Protein AF-A0AAW9X8W3-F1 (afdb_monomer)

Sequence (161 aa):
FMGLNSWTELPNIKDLYAIFEGPAYTKWRALRDSEDSRYLGLTAPRFLLRQPYSPTDNPVKNFNYYEDVSQNHEDYLWGNTAWMLACNIADSFAKYRWCPNIIGPQSGGAVKDLPVHLFETMGQIQAKIPTEVLVTDRREFELAEEGFITLTMRKDSDNAD

pLDDT: mean 90.66, std 4.6, range [74.0, 97.12]

Solvent-accessible surface area (backbone atoms only — not comparable to full-atom values): 9648 Å² total; per-residue (Å²): 127,92,82,59,97,47,67,68,54,58,82,74,56,88,59,70,65,67,60,60,70,34,80,91,30,53,67,56,53,56,44,65,74,35,85,71,36,83,79,62,82,49,63,33,62,44,31,43,69,55,62,67,40,23,71,83,87,38,60,61,86,99,50,87,50,72,56,86,53,85,89,42,81,80,70,48,52,69,35,69,38,60,57,57,56,50,48,24,38,51,51,19,30,72,76,68,75,43,61,82,34,45,55,49,71,88,48,40,24,45,46,67,83,44,44,70,42,76,45,78,54,99,92,39,83,42,70,49,68,38,36,64,44,82,58,47,74,69,55,45,51,58,37,42,79,72,61,39,48,61,61,30,53,45,82,100,62,49,38,30,54

Secondary structure (DSSP, 8-state):
--S-SSGGGGGG-S-HHHHHHSGGGHHHHHHHTSGGGGG--EEES-EE--PPPBTTTB--SSS------SS-GGGS-EEPTHHHHHHHHHHHHHHHSS----SSTTTT--B-----EEEEETTEEEEEPSBSS---HHHHHHHHHTTEEE--B-TTSS-B-

InterPro domains:
  IPR010269 Type VI secretion system TssC-like [PTHR35565] (1-160)
  IPR044031 TssC1, N-terminal [PF05943] (1-160)

Radius of gyration: 18.1 Å; Cα contacts (8 Å, |Δi|>4): 222; chains: 1; bounding box: 44×34×47 Å

Structure (mmCIF, N/CA/C/O backbone):
data_AF-A0AAW9X8W3-F1
#
_entry.id   AF-A0AAW9X8W3-F1
#
loop_
_atom_site.group_PDB
_atom_site.id
_atom_site.type_symbol
_atom_site.label_atom_id
_atom_site.label_alt_id
_atom_site.label_comp_id
_atom_site.label_asym_id
_atom_site.label_entity_id
_atom_site.label_seq_id
_atom_site.pdbx_PDB_ins_code
_atom_site.Cartn_x
_atom_site.Cartn_y
_atom_site.Cartn_z
_atom_site.occupancy
_atom_site.B_iso_or_equiv
_atom_site.auth_seq_id
_atom_site.auth_comp_id
_atom_site.auth_asym_id
_atom_site.auth_atom_id
_atom_site.pdbx_PDB_model_num
ATOM 1 N N . PHE A 1 1 ? -12.356 3.371 -4.587 1.00 85.88 1 PHE A N 1
ATOM 2 C CA . PHE A 1 1 ? -12.952 3.489 -3.239 1.00 85.88 1 PHE A CA 1
ATOM 3 C C . PHE A 1 1 ? -13.254 4.947 -2.938 1.00 85.88 1 PHE A C 1
ATOM 5 O O . PHE A 1 1 ? -14.419 5.280 -2.990 1.00 85.88 1 PHE A O 1
ATOM 12 N N . MET A 1 2 ? -12.242 5.814 -2.795 1.00 83.88 2 MET A N 1
ATOM 13 C CA . MET A 1 2 ? -12.340 7.241 -2.411 1.00 83.88 2 MET A CA 1
ATOM 14 C C . MET A 1 2 ? -12.977 8.199 -3.448 1.00 83.88 2 MET A C 1
ATOM 16 O O . MET A 1 2 ? -12.794 9.406 -3.363 1.00 83.88 2 MET A O 1
ATOM 20 N N . GLY A 1 3 ? -13.692 7.688 -4.455 1.00 82.88 3 GLY A N 1
ATOM 21 C CA . GLY A 1 3 ? -14.223 8.509 -5.558 1.00 82.88 3 GLY A CA 1
ATOM 22 C C . GLY A 1 3 ? -13.170 9.045 -6.542 1.00 82.88 3 GLY A C 1
ATOM 23 O O . GLY A 1 3 ? -13.492 9.906 -7.351 1.00 82.88 3 GLY A O 1
ATOM 24 N N . LEU A 1 4 ? -11.936 8.535 -6.473 1.00 86.94 4 LEU A N 1
ATOM 25 C CA . LEU A 1 4 ? -10.836 8.853 -7.386 1.00 86.94 4 LEU A CA 1
ATOM 26 C C . LEU A 1 4 ? -10.771 7.856 -8.547 1.00 86.94 4 LEU A C 1
ATOM 28 O O . LEU A 1 4 ? -11.072 6.672 -8.352 1.00 86.94 4 LEU A O 1
ATOM 32 N N . ASN A 1 5 ? -10.310 8.318 -9.712 1.00 85.94 5 ASN A N 1
ATOM 33 C CA . ASN A 1 5 ? -10.013 7.435 -10.846 1.00 85.94 5 ASN A CA 1
ATOM 34 C C . ASN A 1 5 ? -8.636 6.774 -10.707 1.00 85.94 5 ASN A C 1
ATOM 36 O O . ASN A 1 5 ? -8.450 5.643 -11.148 1.00 85.94 5 ASN A O 1
ATOM 40 N N . SER A 1 6 ? -7.686 7.464 -10.069 1.00 87.12 6 SER A N 1
ATOM 41 C CA . SER A 1 6 ? -6.330 6.977 -9.810 1.00 87.12 6 SER A CA 1
ATOM 42 C C . SER A 1 6 ? -5.828 7.454 -8.446 1.00 87.12 6 SER A C 1
ATOM 44 O O . SER A 1 6 ? -6.208 8.524 -7.969 1.00 87.12 6 SER A O 1
ATOM 46 N N . TRP A 1 7 ? -4.936 6.685 -7.819 1.00 87.62 7 TRP A N 1
ATOM 47 C CA . TRP A 1 7 ? -4.294 7.075 -6.559 1.00 87.62 7 TRP A CA 1
ATOM 48 C C . TRP A 1 7 ? -3.372 8.287 -6.700 1.00 87.62 7 TRP A C 1
ATOM 50 O O . TRP A 1 7 ? -3.109 8.968 -5.710 1.00 87.62 7 TRP A O 1
ATOM 60 N N . THR A 1 8 ? -2.940 8.619 -7.918 1.00 88.31 8 THR A N 1
ATOM 61 C CA . THR A 1 8 ? -2.165 9.838 -8.195 1.00 88.31 8 THR A CA 1
ATOM 62 C C . THR A 1 8 ? -2.945 11.119 -7.879 1.00 88.31 8 THR A C 1
ATOM 64 O O . THR A 1 8 ? -2.343 12.163 -7.639 1.00 88.31 8 THR A O 1
ATOM 67 N N . GLU A 1 9 ? -4.280 11.045 -7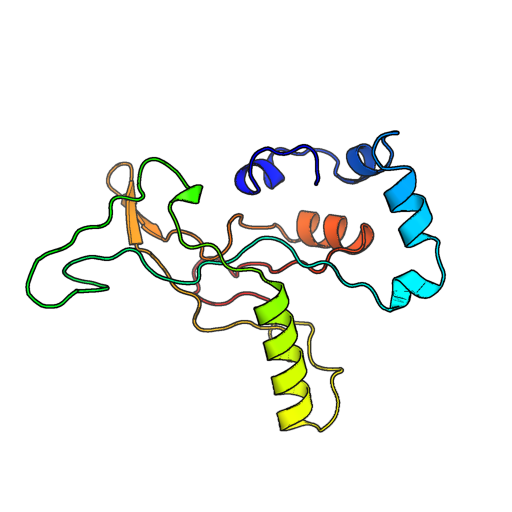.826 1.00 90.19 9 GLU A N 1
ATOM 68 C CA . GLU A 1 9 ? -5.173 12.158 -7.494 1.00 90.19 9 GLU A CA 1
ATOM 69 C C . GLU A 1 9 ? -5.367 12.342 -5.979 1.00 90.19 9 GLU A C 1
ATOM 71 O O . GLU A 1 9 ? -5.954 13.338 -5.556 1.00 90.19 9 GLU A O 1
ATOM 76 N N . LEU A 1 10 ? -4.853 11.428 -5.145 1.00 89.81 10 LEU A N 1
ATOM 77 C CA . LEU A 1 10 ? -4.966 11.494 -3.683 1.00 89.81 10 LEU A CA 1
ATOM 78 C C . LEU A 1 10 ? -4.519 12.848 -3.091 1.00 89.81 10 LEU A C 1
ATOM 80 O O . LEU A 1 10 ? -5.231 13.369 -2.230 1.00 89.81 10 LEU A O 1
ATOM 84 N N . PRO A 1 11 ? -3.418 13.486 -3.545 1.00 88.56 11 PRO A N 1
ATOM 85 C CA . PRO A 1 11 ? -2.999 14.782 -3.011 1.00 88.56 11 PRO A CA 1
ATOM 86 C C . PRO A 1 11 ? -3.978 15.923 -3.330 1.00 88.56 11 PRO A C 1
ATOM 88 O O . PRO A 1 11 ? -3.956 16.944 -2.645 1.00 88.56 11 PRO A O 1
ATOM 91 N N . ASN A 1 12 ? -4.833 15.762 -4.349 1.00 89.38 12 ASN A N 1
ATOM 92 C CA . ASN A 1 12 ? -5.794 16.782 -4.780 1.00 89.38 12 ASN A CA 1
ATOM 93 C C . ASN A 1 12 ? -7.059 16.810 -3.917 1.00 89.38 12 ASN A C 1
ATOM 95 O O . ASN A 1 12 ? -7.783 17.812 -3.919 1.00 89.38 12 ASN A O 1
ATOM 99 N N . ILE A 1 13 ? -7.338 15.736 -3.171 1.00 88.31 13 ILE A N 1
ATOM 100 C CA . ILE A 1 13 ? -8.378 15.758 -2.143 1.00 88.31 13 ILE A CA 1
ATOM 101 C C . ILE A 1 13 ? -7.998 16.849 -1.148 1.00 88.31 13 ILE A C 1
ATOM 103 O O . ILE A 1 13 ? -6.834 16.969 -0.791 1.00 88.31 13 ILE A O 1
ATOM 107 N N . LYS A 1 14 ? -8.952 17.675 -0.714 1.00 86.44 14 LYS A N 1
ATOM 108 C CA . LYS A 1 14 ? -8.713 18.671 0.344 1.00 86.44 14 LYS A CA 1
ATOM 109 C C . LYS A 1 14 ? -8.981 18.071 1.713 1.00 86.44 14 LYS A C 1
ATOM 111 O O . LYS A 1 14 ? -8.097 18.100 2.565 1.00 86.44 14 LYS A O 1
ATOM 116 N N . ASP A 1 15 ? -10.154 17.473 1.867 1.00 87.81 15 ASP A N 1
ATOM 117 C CA . ASP A 1 15 ? -10.642 16.890 3.109 1.00 87.81 15 ASP A CA 1
ATOM 118 C C . ASP A 1 15 ? -11.074 15.441 2.861 1.00 87.81 15 ASP A C 1
ATOM 120 O O . ASP A 1 15 ? -11.986 15.185 2.073 1.00 87.81 15 ASP A O 1
ATOM 124 N N . LEU A 1 16 ? -10.360 14.505 3.487 1.00 88.75 16 LEU A N 1
ATOM 125 C CA . LEU A 1 16 ? -10.613 13.076 3.355 1.00 88.75 16 LEU A CA 1
ATOM 126 C C . LEU A 1 16 ? -11.826 12.645 4.200 1.00 88.75 16 LEU A C 1
ATOM 128 O O . LEU A 1 16 ? -12.628 11.834 3.740 1.00 88.75 16 LEU A O 1
ATOM 132 N N . TYR A 1 17 ? -12.007 13.242 5.381 1.00 89.25 17 TYR A N 1
ATOM 133 C CA . TYR A 1 17 ? -13.104 12.928 6.301 1.00 89.25 17 TYR A CA 1
ATOM 134 C C . TYR A 1 17 ? -14.459 13.224 5.658 1.00 89.25 17 TYR A C 1
ATOM 136 O O . TYR A 1 17 ? -15.355 12.379 5.639 1.00 89.25 17 TYR A O 1
ATOM 144 N N . ALA A 1 18 ? -14.580 14.389 5.013 1.00 90.38 18 ALA A N 1
ATOM 145 C CA . ALA A 1 18 ? -15.806 14.795 4.326 1.00 90.38 18 ALA A CA 1
ATOM 146 C C . ALA A 1 18 ? -16.241 13.803 3.226 1.00 90.38 18 ALA A C 1
ATOM 148 O O . ALA A 1 18 ? -17.437 13.631 2.975 1.00 90.38 18 ALA A O 1
ATOM 149 N N . ILE A 1 19 ? -15.290 13.119 2.575 1.00 90.69 19 ILE A N 1
ATOM 150 C CA . ILE A 1 19 ? -15.601 12.078 1.584 1.00 90.69 19 ILE A CA 1
ATOM 151 C C . ILE A 1 19 ? -16.277 10.894 2.278 1.00 90.69 19 ILE A C 1
ATOM 153 O O . ILE A 1 19 ? -17.315 10.421 1.808 1.00 90.69 19 ILE A O 1
ATOM 157 N N . PHE A 1 20 ? -15.720 10.442 3.403 1.00 90.69 20 PHE A N 1
ATOM 158 C CA . PHE A 1 20 ? -16.215 9.282 4.140 1.00 90.69 20 PHE A CA 1
ATOM 159 C C . PHE A 1 20 ? -17.466 9.545 4.969 1.00 90.69 20 PHE A C 1
ATOM 161 O O . PHE A 1 20 ? -18.142 8.579 5.316 1.00 90.69 20 PHE A O 1
ATOM 168 N N . GLU A 1 21 ? -17.843 10.801 5.216 1.00 90.62 21 GLU A N 1
ATOM 169 C CA . GLU A 1 21 ? -19.144 11.185 5.787 1.00 90.62 21 GLU A CA 1
ATOM 170 C C . GLU A 1 21 ? -20.300 11.100 4.774 1.00 90.62 21 GLU A C 1
ATOM 172 O O . GLU A 1 21 ? -21.469 10.934 5.152 1.00 90.62 21 GLU A O 1
ATOM 177 N N . GLY A 1 22 ? -19.990 11.106 3.475 1.00 90.44 22 GLY A N 1
ATOM 178 C CA . GLY A 1 22 ? -20.982 11.037 2.407 1.00 90.44 22 GLY A CA 1
ATOM 179 C C . GLY A 1 22 ? -21.913 9.812 2.498 1.00 90.44 22 GLY A C 1
ATOM 180 O O . GLY A 1 22 ? -21.543 8.769 3.054 1.00 90.44 22 GLY A O 1
ATOM 181 N N . PRO A 1 23 ? -23.131 9.884 1.925 1.00 92.25 23 PRO A N 1
ATOM 182 C CA . PRO A 1 23 ? -24.121 8.802 1.997 1.00 92.25 23 PRO A CA 1
ATOM 183 C C . PRO A 1 23 ? -23.671 7.518 1.281 1.00 92.25 23 PRO A C 1
ATOM 185 O O . PRO A 1 23 ? -24.118 6.425 1.621 1.00 92.25 23 PRO A O 1
ATOM 188 N N . ALA A 1 24 ? -22.743 7.616 0.323 1.00 91.75 24 ALA A N 1
ATOM 189 C CA . ALA A 1 24 ? -22.165 6.451 -0.349 1.00 91.75 24 ALA A CA 1
ATOM 190 C C . ALA A 1 24 ? -21.419 5.507 0.619 1.00 91.75 24 ALA A C 1
ATOM 192 O O . ALA A 1 24 ? -21.332 4.307 0.361 1.00 91.75 24 ALA A O 1
ATOM 193 N N . TYR A 1 25 ? -20.936 6.026 1.753 1.00 94.56 25 TYR A N 1
ATOM 194 C CA . TYR A 1 25 ? -20.138 5.285 2.732 1.00 94.56 25 TYR A CA 1
ATOM 195 C C . TYR A 1 25 ? -20.924 4.860 3.975 1.00 94.56 25 TYR A C 1
ATOM 197 O O . TYR A 1 25 ? -20.328 4.385 4.937 1.00 94.56 25 TYR A O 1
ATOM 205 N N . THR A 1 26 ? -22.259 4.942 3.974 1.00 94.19 26 THR A N 1
ATOM 206 C CA . THR A 1 26 ? -23.072 4.497 5.122 1.00 94.19 26 THR A CA 1
ATOM 207 C C . THR A 1 26 ? -22.768 3.051 5.531 1.00 94.19 26 THR A C 1
ATOM 209 O O . THR A 1 26 ? -22.636 2.764 6.717 1.00 94.19 26 THR A O 1
ATOM 212 N N . LYS A 1 27 ? -22.586 2.140 4.563 1.00 94.44 27 LYS A N 1
ATOM 213 C CA . LYS A 1 27 ? -22.206 0.744 4.849 1.00 94.44 27 LYS A CA 1
ATOM 214 C C . LYS A 1 27 ? -20.771 0.600 5.357 1.00 94.44 27 LYS A C 1
ATOM 216 O O . LYS A 1 27 ? -20.510 -0.290 6.153 1.00 94.44 27 LYS A O 1
ATOM 221 N N . TRP A 1 28 ? -19.859 1.455 4.896 1.00 93.31 28 TRP A N 1
ATOM 222 C CA . TRP A 1 28 ? -18.473 1.471 5.364 1.00 93.31 28 TRP A CA 1
ATOM 223 C C . TRP A 1 28 ? -18.395 1.902 6.829 1.00 93.31 28 TRP A C 1
ATOM 225 O O . TRP A 1 28 ? -17.780 1.208 7.629 1.00 93.31 28 TRP A O 1
ATOM 235 N N . ARG A 1 29 ? -19.105 2.973 7.208 1.00 93.50 29 ARG A N 1
ATOM 236 C CA . ARG A 1 29 ? -19.195 3.409 8.610 1.00 93.50 29 ARG A CA 1
ATOM 237 C C . ARG A 1 29 ? -19.808 2.325 9.501 1.00 93.50 29 ARG A C 1
ATOM 239 O O . ARG A 1 29 ? -19.209 1.954 10.498 1.00 93.50 29 ARG A O 1
ATOM 246 N N . ALA A 1 30 ? -20.913 1.714 9.063 1.00 94.94 30 ALA A N 1
ATOM 247 C CA . ALA A 1 30 ? -21.521 0.594 9.785 1.00 94.94 30 ALA A CA 1
ATOM 248 C C . ALA A 1 30 ? -20.585 -0.626 9.922 1.00 94.94 30 ALA A C 1
ATOM 250 O O . ALA A 1 30 ? -20.638 -1.329 10.927 1.00 94.94 30 ALA A O 1
ATOM 251 N N . LEU A 1 31 ? -19.729 -0.887 8.924 1.00 95.19 31 LEU A N 1
ATOM 252 C CA . LEU A 1 31 ? -18.707 -1.929 9.012 1.00 95.19 31 LEU A CA 1
ATOM 253 C C . LEU A 1 31 ? -17.642 -1.574 10.055 1.00 95.19 31 LEU A C 1
ATOM 255 O O . LEU A 1 31 ? -17.276 -2.447 10.831 1.00 95.19 31 LEU A O 1
ATOM 259 N N . ARG A 1 32 ? -17.172 -0.321 10.101 1.00 94.38 32 ARG A N 1
ATOM 260 C CA . ARG A 1 32 ? -16.190 0.146 11.098 1.00 94.38 32 ARG A CA 1
ATOM 261 C C . ARG A 1 32 ? -16.734 0.093 12.530 1.00 94.38 32 ARG A C 1
ATOM 263 O O . ARG A 1 32 ? -15.987 -0.253 13.436 1.00 94.38 32 ARG A O 1
ATOM 270 N N . ASP A 1 33 ? -18.024 0.362 12.719 1.00 94.75 33 ASP A N 1
ATOM 271 C CA . ASP A 1 33 ? -18.686 0.279 14.030 1.00 94.75 33 ASP A CA 1
ATOM 272 C C . ASP A 1 33 ? -18.904 -1.170 14.509 1.00 94.75 33 ASP A C 1
ATOM 274 O O . ASP A 1 33 ? -19.196 -1.409 15.682 1.00 94.75 33 ASP A O 1
ATOM 278 N N . SER A 1 34 ? -18.785 -2.155 13.613 1.00 96.81 34 SER A N 1
ATOM 279 C CA . SER A 1 34 ? -18.934 -3.567 13.960 1.00 96.81 34 SER A CA 1
ATOM 280 C C . SER A 1 34 ? -17.773 -4.056 14.822 1.00 96.81 34 SER A C 1
ATOM 282 O O . SER A 1 34 ? -16.611 -3.741 14.572 1.00 96.81 34 SER A O 1
ATOM 284 N N . GLU A 1 35 ? -18.078 -4.912 15.794 1.00 95.38 35 GLU A N 1
ATOM 285 C CA . GLU A 1 35 ? -17.084 -5.546 16.656 1.00 95.38 35 GLU A CA 1
ATOM 286 C C . GLU A 1 35 ? -16.088 -6.434 15.875 1.00 95.38 35 GLU A C 1
ATOM 288 O O . GLU A 1 35 ? -14.904 -6.518 16.221 1.00 95.38 35 GLU A O 1
ATOM 293 N N . ASP A 1 36 ? -16.549 -7.041 14.780 1.00 95.75 36 ASP A N 1
ATOM 294 C CA . ASP A 1 36 ? -15.748 -7.929 13.933 1.00 95.75 36 ASP A CA 1
ATOM 295 C C . ASP A 1 36 ? -14.732 -7.166 13.068 1.00 95.75 36 ASP A C 1
ATOM 297 O O . ASP A 1 36 ? -13.788 -7.758 12.538 1.00 95.75 36 ASP A O 1
ATOM 301 N N . SER A 1 37 ? -14.869 -5.838 12.959 1.00 95.50 37 SER A N 1
ATOM 302 C CA . SER A 1 37 ? -13.969 -4.988 12.170 1.00 95.50 37 SER A CA 1
ATOM 303 C C . SER A 1 37 ? -12.523 -5.012 12.667 1.00 95.50 37 SER A C 1
ATOM 305 O O . SER A 1 37 ? -11.603 -4.765 11.894 1.00 95.50 37 SER A O 1
ATOM 307 N N . ARG A 1 38 ? -12.302 -5.411 13.927 1.00 94.94 38 ARG A N 1
ATOM 308 C CA . ARG A 1 38 ? -10.973 -5.557 14.546 1.00 94.94 38 ARG A CA 1
ATOM 309 C C . ARG A 1 38 ? -10.074 -6.580 13.845 1.00 94.94 38 ARG A C 1
ATOM 311 O O . ARG A 1 38 ? -8.864 -6.557 14.049 1.00 94.94 38 ARG A O 1
ATOM 318 N N . TYR A 1 39 ? -10.651 -7.470 13.037 1.00 96.06 39 TYR A N 1
ATOM 319 C CA . TYR A 1 39 ? -9.922 -8.464 12.241 1.00 96.06 39 TYR A CA 1
ATOM 320 C C . TYR A 1 39 ? -9.757 -8.062 10.770 1.00 96.06 39 TYR A C 1
ATOM 322 O O . TYR A 1 39 ? -9.245 -8.847 9.971 1.00 96.06 39 TYR A O 1
ATOM 330 N N . LEU A 1 40 ? -10.199 -6.859 10.396 1.00 96.06 40 LEU A N 1
ATOM 331 C CA . LEU A 1 40 ? -10.092 -6.335 9.042 1.00 96.06 40 LEU A CA 1
ATOM 332 C C . LEU A 1 40 ? -8.996 -5.271 8.984 1.00 96.06 40 LEU A C 1
ATOM 334 O O . LEU A 1 40 ? -8.997 -4.313 9.749 1.00 96.06 40 LEU A O 1
ATOM 338 N N . GLY A 1 41 ? -8.078 -5.430 8.034 1.00 95.12 41 GLY A N 1
ATOM 339 C CA . GLY A 1 41 ? -7.076 -4.426 7.688 1.00 95.12 41 GLY A CA 1
ATOM 340 C C . GLY A 1 41 ? -7.078 -4.207 6.182 1.00 95.12 41 GLY A C 1
ATOM 341 O O . GLY A 1 41 ? -7.028 -5.172 5.417 1.00 95.12 41 GLY A O 1
ATOM 342 N N . LEU A 1 42 ? -7.157 -2.949 5.751 1.00 95.88 42 LEU A N 1
ATOM 343 C CA . LEU A 1 42 ? -7.100 -2.567 4.341 1.00 95.88 42 LEU A CA 1
ATOM 344 C C . LEU A 1 42 ? -5.835 -1.752 4.087 1.00 95.88 42 LEU A C 1
ATOM 346 O O . LEU A 1 42 ? -5.589 -0.770 4.782 1.00 95.88 42 LEU A O 1
ATOM 350 N N . THR A 1 43 ? -5.049 -2.149 3.086 1.00 95.31 43 THR A N 1
ATOM 351 C CA . THR A 1 43 ? -3.786 -1.487 2.739 1.00 95.31 43 THR A CA 1
ATOM 352 C C . THR A 1 43 ? -3.935 -0.555 1.537 1.00 95.31 43 THR A C 1
ATOM 354 O O . THR A 1 43 ? -4.710 -0.832 0.618 1.00 95.31 43 THR A O 1
ATOM 357 N N . ALA A 1 44 ? -3.170 0.535 1.515 1.00 92.88 44 ALA A N 1
ATOM 358 C CA . ALA A 1 44 ? -3.083 1.480 0.397 1.00 92.88 44 ALA A CA 1
ATOM 359 C C . ALA A 1 44 ? -1.733 2.224 0.414 1.00 92.88 44 ALA A C 1
ATOM 361 O O . ALA A 1 44 ? -1.102 2.257 1.461 1.00 92.88 44 ALA A O 1
ATOM 362 N N . PRO A 1 45 ? -1.271 2.862 -0.679 1.00 94.25 45 PRO A N 1
ATOM 363 C CA . PRO A 1 45 ? -1.648 2.650 -2.084 1.00 94.25 45 PRO A CA 1
ATOM 364 C C . PRO A 1 45 ? -1.053 1.329 -2.626 1.00 94.25 45 PRO A C 1
ATOM 366 O O . PRO A 1 45 ? -0.640 0.485 -1.835 1.00 94.25 45 PRO A O 1
ATOM 369 N N . ARG A 1 46 ? -1.036 1.097 -3.948 1.00 94.56 46 ARG A N 1
ATOM 370 C CA . ARG A 1 46 ? -0.284 -0.000 -4.598 1.00 94.56 46 ARG A CA 1
ATOM 371 C C . ARG A 1 46 ? 1.215 0.334 -4.667 1.00 94.56 46 ARG A C 1
ATOM 373 O O . ARG A 1 46 ? 1.625 1.480 -4.469 1.00 94.56 46 ARG A O 1
ATOM 380 N N . PHE A 1 47 ? 2.033 -0.671 -4.980 1.00 94.12 47 PHE A N 1
ATOM 381 C CA . PHE A 1 47 ? 3.486 -0.530 -5.142 1.00 94.12 47 PHE A CA 1
ATOM 382 C C . PHE A 1 47 ? 3.980 -1.213 -6.424 1.00 94.12 47 PHE A C 1
ATOM 384 O O . PHE A 1 47 ? 3.281 -2.055 -6.983 1.00 94.12 47 PHE A O 1
ATOM 391 N N . LEU A 1 48 ? 5.165 -0.864 -6.912 1.00 93.56 48 LEU A N 1
ATOM 392 C CA . LEU A 1 48 ? 5.711 -1.395 -8.155 1.00 93.56 48 LEU A CA 1
ATOM 393 C C . LEU A 1 48 ? 6.306 -2.796 -7.946 1.00 93.56 48 LEU A C 1
ATOM 395 O O . LEU A 1 48 ? 7.149 -2.988 -7.077 1.00 93.56 48 LEU A O 1
ATOM 399 N N . LEU A 1 49 ? 5.901 -3.774 -8.762 1.00 93.06 49 LEU A N 1
ATOM 400 C CA . LEU A 1 49 ? 6.447 -5.140 -8.702 1.00 93.06 49 LEU A CA 1
ATOM 401 C C . LEU A 1 49 ? 7.648 -5.354 -9.619 1.00 93.06 49 LEU A C 1
ATOM 403 O O . LEU A 1 49 ? 8.472 -6.230 -9.370 1.00 93.06 49 LEU A O 1
ATOM 407 N N . ARG A 1 50 ? 7.710 -4.614 -10.728 1.00 92.19 50 ARG A N 1
ATOM 408 C CA . ARG A 1 50 ? 8.673 -4.861 -11.799 1.00 92.19 50 ARG A CA 1
ATOM 409 C C . ARG A 1 50 ? 9.051 -3.558 -12.486 1.00 92.19 50 ARG A C 1
ATOM 411 O O . ARG A 1 50 ? 8.180 -2.763 -12.829 1.00 92.19 50 ARG A O 1
ATOM 418 N N . GLN A 1 51 ? 10.341 -3.386 -12.750 1.00 90.94 51 GLN A N 1
ATOM 419 C CA . GLN A 1 51 ? 10.825 -2.336 -13.642 1.00 90.94 51 GLN A CA 1
ATOM 420 C C . GLN A 1 51 ? 10.449 -2.645 -15.101 1.00 90.94 51 GLN A C 1
ATOM 422 O O . GLN A 1 51 ? 10.553 -3.806 -15.525 1.00 90.94 51 GLN A O 1
ATOM 427 N N . PRO A 1 52 ? 10.054 -1.633 -15.889 1.00 92.81 52 PRO A N 1
ATOM 428 C CA . PRO A 1 52 ? 9.842 -1.794 -17.321 1.00 92.81 52 PRO A CA 1
ATOM 429 C C . PRO A 1 52 ? 11.049 -2.441 -18.007 1.00 92.81 52 PRO A C 1
ATOM 431 O O . PRO A 1 52 ? 12.193 -2.245 -17.594 1.00 92.81 52 PRO A O 1
ATOM 434 N N . TYR A 1 53 ? 10.800 -3.249 -19.033 1.00 93.00 53 TYR A N 1
ATOM 435 C CA . TYR A 1 53 ? 11.880 -3.864 -19.794 1.00 93.00 53 TYR A CA 1
ATOM 436 C C . TYR A 1 53 ? 12.650 -2.807 -20.583 1.00 93.00 53 TYR A C 1
ATOM 438 O O . TYR A 1 53 ? 12.076 -2.005 -21.319 1.00 93.00 53 TYR A O 1
ATOM 446 N N . SER A 1 54 ? 13.970 -2.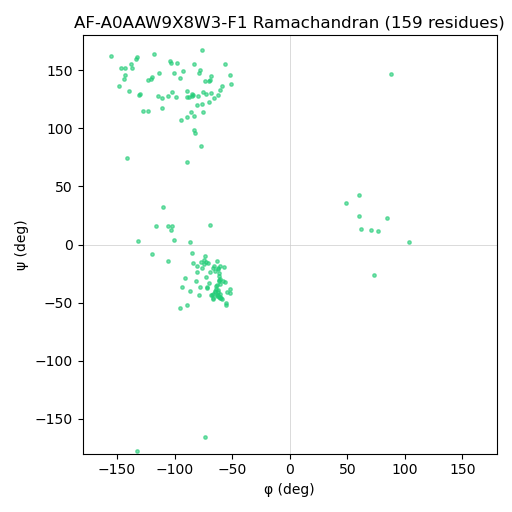852 -20.450 1.00 91.00 54 SER A N 1
ATOM 447 C CA . SER A 1 54 ? 14.899 -1.976 -21.151 1.00 91.00 54 SER A CA 1
ATOM 448 C C . SER A 1 54 ? 16.154 -2.773 -21.495 1.00 91.00 54 SER A C 1
ATOM 450 O O . SER A 1 54 ? 16.599 -3.569 -20.665 1.00 91.00 54 SER A O 1
ATOM 452 N N . PRO A 1 55 ? 16.786 -2.560 -22.663 1.00 90.25 55 PRO A N 1
ATOM 453 C CA . PRO A 1 55 ? 18.035 -3.235 -23.010 1.00 90.25 55 PRO A CA 1
ATOM 454 C C . PRO A 1 55 ? 19.183 -3.011 -22.007 1.00 90.25 55 PRO A C 1
ATOM 456 O O . PRO A 1 55 ? 20.136 -3.787 -22.010 1.00 90.25 55 PRO A O 1
ATOM 459 N N . THR A 1 56 ? 19.112 -1.965 -21.175 1.00 87.19 56 THR A N 1
ATOM 460 C CA . THR A 1 56 ? 20.123 -1.626 -20.160 1.00 87.19 56 THR A CA 1
ATOM 461 C C . THR A 1 56 ? 19.782 -2.170 -18.777 1.00 87.19 56 THR A C 1
ATOM 463 O O . THR A 1 56 ? 20.598 -2.872 -18.185 1.00 87.19 56 THR A O 1
ATOM 466 N N . ASP A 1 57 ? 18.590 -1.857 -18.269 1.00 86.81 57 ASP A N 1
ATOM 467 C CA . ASP A 1 57 ? 18.246 -2.061 -16.854 1.00 86.81 57 ASP A CA 1
ATOM 468 C C . ASP A 1 57 ? 17.559 -3.408 -16.600 1.00 86.81 57 ASP A C 1
ATOM 470 O O . ASP A 1 57 ? 17.812 -4.064 -15.592 1.00 86.81 57 ASP A O 1
ATOM 474 N N . ASN A 1 58 ? 16.720 -3.857 -17.537 1.00 90.31 58 ASN A N 1
ATOM 475 C CA . ASN A 1 58 ? 15.985 -5.119 -17.445 1.00 90.31 58 ASN A CA 1
ATOM 476 C C . ASN A 1 58 ? 15.927 -5.796 -18.829 1.00 90.31 58 ASN A C 1
ATOM 478 O O . ASN A 1 58 ? 14.895 -5.731 -19.508 1.00 90.31 58 ASN A O 1
ATOM 482 N N . PRO A 1 59 ? 17.047 -6.383 -19.297 1.00 92.81 59 PRO A N 1
ATOM 483 C CA . PRO A 1 59 ? 17.155 -6.911 -20.650 1.00 92.81 59 PRO A CA 1
ATOM 484 C C . PRO A 1 59 ? 16.481 -8.278 -20.801 1.00 92.81 59 PRO A C 1
ATOM 486 O O . PRO A 1 59 ? 16.526 -9.133 -19.915 1.00 92.81 59 PRO A O 1
ATOM 489 N N . VAL A 1 60 ? 15.932 -8.529 -21.990 1.00 95.00 60 VAL A N 1
ATOM 490 C CA . VAL A 1 60 ? 15.415 -9.846 -22.388 1.00 95.00 60 VAL A CA 1
ATOM 491 C C . VAL A 1 60 ? 16.375 -10.545 -23.350 1.00 95.00 60 VAL A C 1
ATOM 493 O O . VAL A 1 60 ? 17.214 -9.925 -24.001 1.00 95.00 60 VAL A O 1
ATOM 496 N N . LYS A 1 61 ? 16.277 -11.875 -23.437 1.00 92.75 61 LYS A N 1
ATOM 497 C CA . LYS A 1 61 ? 17.113 -12.671 -24.347 1.00 92.75 61 LYS A CA 1
ATOM 498 C C . LYS A 1 61 ? 16.591 -12.580 -25.786 1.00 92.75 61 LYS A C 1
ATOM 500 O O . LYS A 1 61 ? 15.386 -12.523 -26.010 1.00 92.75 61 LYS A O 1
ATOM 505 N N . ASN A 1 62 ? 17.503 -12.689 -26.753 1.00 91.06 62 ASN A N 1
ATOM 506 C CA . ASN A 1 62 ? 17.272 -12.798 -28.205 1.00 91.06 62 ASN A CA 1
ATOM 507 C C . ASN A 1 62 ? 16.822 -11.532 -28.951 1.00 91.06 62 ASN A C 1
ATOM 509 O O . ASN A 1 62 ? 17.099 -11.437 -30.143 1.00 91.06 62 ASN A O 1
ATOM 513 N N . PHE A 1 63 ? 16.162 -10.571 -28.308 1.00 92.06 63 PHE A N 1
ATOM 514 C CA . PHE A 1 63 ? 15.776 -9.319 -28.962 1.00 92.06 63 PHE A CA 1
ATOM 515 C C . PHE A 1 63 ? 15.808 -8.143 -27.988 1.00 92.06 63 PHE A C 1
ATOM 517 O O . PHE A 1 63 ? 15.612 -8.308 -26.788 1.00 92.06 63 PHE A O 1
ATOM 524 N N . ASN A 1 64 ? 16.046 -6.945 -28.518 1.00 91.88 64 ASN A N 1
ATOM 525 C CA . ASN A 1 64 ? 16.058 -5.722 -27.724 1.00 91.88 64 ASN A CA 1
ATOM 526 C C . ASN A 1 64 ? 14.620 -5.235 -27.545 1.00 91.88 64 ASN A C 1
ATOM 528 O O . ASN A 1 64 ? 14.073 -4.577 -28.428 1.00 91.88 64 ASN A O 1
ATOM 532 N N . TYR A 1 65 ? 14.007 -5.596 -26.419 1.00 92.75 65 TYR A N 1
ATOM 533 C CA . TYR A 1 65 ? 12.687 -5.104 -26.046 1.00 92.75 65 TYR A CA 1
ATOM 534 C C . TYR A 1 65 ? 12.804 -3.812 -25.242 1.00 92.75 65 TYR A C 1
ATOM 536 O O . TYR A 1 65 ? 13.590 -3.735 -24.299 1.00 92.75 65 TYR A O 1
ATOM 544 N N . TYR A 1 66 ? 12.007 -2.824 -25.628 1.00 90.62 66 TYR A N 1
ATOM 545 C CA . TYR A 1 66 ? 11.839 -1.575 -24.905 1.00 90.62 66 TYR A CA 1
ATOM 546 C C . TYR A 1 66 ? 10.354 -1.428 -24.584 1.00 90.62 66 TYR A C 1
ATOM 548 O O . TYR A 1 66 ? 9.527 -1.358 -25.494 1.00 90.62 66 TYR A O 1
ATOM 556 N N . GLU A 1 67 ? 10.021 -1.451 -23.299 1.00 91.12 67 GLU A N 1
ATOM 557 C CA . GLU A 1 67 ? 8.654 -1.308 -22.812 1.00 91.12 67 GLU A CA 1
ATOM 558 C C . GLU A 1 67 ? 8.344 0.176 -22.595 1.00 91.12 67 GLU A C 1
ATOM 560 O O . GLU A 1 67 ? 8.884 0.810 -21.689 1.00 91.12 67 GLU A O 1
ATOM 565 N N . ASP A 1 68 ? 7.479 0.737 -23.440 1.00 86.25 68 ASP A N 1
ATOM 566 C CA . ASP A 1 68 ? 7.032 2.122 -23.302 1.00 86.25 68 ASP A CA 1
ATOM 567 C C . ASP A 1 68 ? 5.877 2.212 -22.294 1.00 86.25 68 ASP A C 1
ATOM 569 O O . ASP A 1 68 ? 4.771 1.747 -22.555 1.00 86.25 68 ASP A O 1
ATOM 573 N N . VAL A 1 69 ? 6.155 2.823 -21.142 1.00 86.69 69 VAL A N 1
ATOM 574 C CA . VAL A 1 69 ? 5.203 3.086 -20.043 1.00 86.69 69 VAL A CA 1
ATOM 575 C C . VAL A 1 69 ? 4.989 4.589 -19.815 1.00 86.69 69 VAL A C 1
ATOM 577 O O . VAL A 1 69 ? 4.542 5.018 -18.749 1.00 86.69 69 VAL A O 1
ATOM 580 N N . SER A 1 70 ? 5.390 5.424 -20.778 1.00 75.06 70 SER A N 1
ATOM 581 C CA . SER A 1 70 ? 5.410 6.884 -20.618 1.00 75.06 70 SER A CA 1
ATOM 582 C C . SER A 1 70 ? 4.015 7.515 -20.618 1.00 75.06 70 SER A C 1
ATOM 584 O O . SER A 1 70 ? 3.815 8.561 -19.998 1.00 75.06 70 SER A O 1
ATOM 586 N N . GLN A 1 71 ? 3.048 6.889 -21.294 1.00 77.56 71 GLN A N 1
ATOM 587 C CA . GLN A 1 71 ? 1.734 7.484 -21.541 1.00 77.56 71 GLN A CA 1
ATOM 588 C C . GLN A 1 71 ? 0.735 7.235 -20.413 1.00 77.56 71 GLN A C 1
ATOM 590 O O . GLN A 1 71 ? -0.029 8.139 -20.072 1.00 77.56 71 GLN A O 1
ATOM 595 N N . ASN A 1 72 ? 0.726 6.033 -19.830 1.00 84.75 72 ASN A N 1
ATOM 596 C CA . ASN A 1 72 ? -0.252 5.660 -18.819 1.00 84.75 72 ASN A CA 1
ATOM 597 C C . ASN A 1 72 ? 0.413 5.037 -17.588 1.00 84.75 72 ASN A C 1
ATOM 599 O O . ASN A 1 72 ? 1.181 4.083 -17.662 1.00 84.75 72 ASN A O 1
ATOM 603 N N . HIS A 1 73 ? 0.069 5.572 -16.418 1.00 85.81 73 HIS A N 1
ATOM 604 C CA . HIS A 1 73 ? 0.543 5.060 -15.138 1.00 85.81 73 HIS A CA 1
ATOM 605 C C . HIS A 1 73 ? 0.106 3.615 -14.886 1.00 85.81 73 HIS A C 1
ATOM 607 O O . HIS A 1 73 ? 0.838 2.879 -14.232 1.00 85.81 73 HIS A O 1
ATOM 613 N N . GLU A 1 74 ? -1.051 3.207 -15.406 1.00 90.38 74 GLU A N 1
ATOM 614 C CA . GLU A 1 74 ? -1.577 1.850 -15.225 1.00 90.38 74 GLU A CA 1
ATOM 615 C C . GLU A 1 74 ? -0.836 0.791 -16.059 1.00 90.38 74 GLU A C 1
ATOM 617 O O . GLU A 1 74 ? -1.025 -0.396 -15.808 1.00 90.38 74 GLU A O 1
ATOM 622 N N . ASP A 1 75 ? 0.035 1.189 -16.995 1.00 91.69 75 ASP A N 1
ATOM 623 C CA . ASP A 1 75 ? 0.854 0.243 -17.770 1.00 91.69 75 ASP A CA 1
ATOM 624 C C . ASP A 1 75 ? 2.009 -0.333 -16.931 1.00 91.69 75 ASP A C 1
ATOM 626 O O . ASP A 1 75 ? 2.585 -1.372 -17.259 1.00 91.69 75 ASP A O 1
ATOM 630 N N . TYR A 1 76 ? 2.335 0.309 -15.804 1.00 92.69 76 TYR A N 1
ATOM 631 C CA . TYR A 1 76 ? 3.241 -0.265 -14.817 1.00 92.69 76 TYR A CA 1
ATOM 632 C C . TYR A 1 76 ? 2.605 -1.476 -14.131 1.00 92.69 76 TYR A C 1
ATOM 634 O O . TYR A 1 76 ? 1.415 -1.502 -13.813 1.00 92.69 76 TYR A O 1
ATOM 642 N N . LEU A 1 77 ? 3.437 -2.467 -13.806 1.00 94.19 77 LEU A N 1
ATOM 643 C CA . LEU A 1 77 ? 2.985 -3.638 -13.066 1.00 94.19 77 LEU A CA 1
ATOM 644 C C . LEU A 1 77 ? 2.826 -3.312 -11.572 1.00 94.19 77 LEU A C 1
ATOM 646 O O . LEU A 1 77 ? 3.731 -3.552 -10.766 1.00 94.19 77 LEU A O 1
ATOM 650 N N . TRP A 1 78 ? 1.664 -2.768 -11.213 1.00 94.25 78 TRP A N 1
ATOM 651 C CA . TRP A 1 78 ? 1.288 -2.483 -9.830 1.00 94.25 78 TRP A CA 1
ATOM 652 C C . TRP A 1 78 ? 0.904 -3.751 -9.065 1.00 94.25 78 TRP A C 1
ATOM 654 O O . TRP A 1 78 ? 0.091 -4.561 -9.510 1.00 94.25 78 TRP A O 1
ATOM 664 N N . GLY A 1 79 ? 1.472 -3.898 -7.874 1.00 94.62 79 GLY A N 1
ATOM 665 C CA . GLY A 1 79 ? 1.204 -4.958 -6.916 1.00 94.62 79 GLY A CA 1
ATOM 666 C C . GLY A 1 79 ? 0.319 -4.517 -5.761 1.00 94.62 79 GLY A C 1
ATOM 667 O O . GLY A 1 79 ? 0.242 -3.345 -5.392 1.00 94.62 79 GLY A O 1
ATOM 668 N N . ASN A 1 80 ? -0.339 -5.500 -5.154 1.00 95.00 80 ASN A N 1
ATOM 669 C CA . ASN A 1 80 ? -1.169 -5.299 -3.974 1.00 95.00 80 ASN A CA 1
ATOM 670 C C . ASN A 1 80 ? -0.304 -5.224 -2.703 1.00 95.00 80 ASN A C 1
ATOM 672 O O . ASN A 1 80 ? 0.369 -6.198 -2.361 1.00 95.00 80 ASN A O 1
ATOM 676 N N . THR A 1 81 ? -0.371 -4.104 -1.978 1.00 95.25 81 THR A N 1
ATOM 677 C CA . THR A 1 81 ? 0.395 -3.852 -0.743 1.00 95.25 81 THR A CA 1
ATOM 678 C C . THR A 1 81 ? 0.080 -4.788 0.418 1.00 95.25 81 THR A C 1
ATOM 680 O O . THR A 1 81 ? 0.901 -4.901 1.326 1.00 95.25 81 THR A O 1
ATOM 683 N N . ALA A 1 82 ? -1.015 -5.550 0.367 1.00 95.62 82 ALA A N 1
ATOM 684 C CA . ALA A 1 82 ? -1.286 -6.601 1.346 1.00 95.62 82 ALA A CA 1
ATOM 685 C C . ALA A 1 82 ? -0.138 -7.626 1.430 1.00 95.62 82 ALA A C 1
ATOM 687 O O . ALA A 1 82 ? 0.160 -8.132 2.511 1.00 95.62 82 ALA A O 1
ATOM 688 N N . TRP A 1 83 ? 0.555 -7.885 0.312 1.00 94.94 83 TRP A N 1
ATOM 689 C CA . TRP A 1 83 ? 1.741 -8.745 0.298 1.00 94.94 83 TRP A CA 1
ATOM 690 C C . TRP A 1 83 ? 2.895 -8.170 1.117 1.00 94.94 83 TRP A C 1
ATOM 692 O O . TRP A 1 83 ? 3.569 -8.919 1.816 1.00 94.94 83 TRP A O 1
ATOM 702 N N . MET A 1 84 ? 3.096 -6.852 1.080 1.00 93.44 84 MET A N 1
ATOM 703 C CA . MET A 1 84 ? 4.160 -6.194 1.840 1.00 93.44 84 MET A CA 1
ATOM 704 C C . MET A 1 84 ? 3.890 -6.249 3.344 1.00 93.44 84 MET A C 1
ATOM 706 O O . MET A 1 84 ? 4.769 -6.629 4.116 1.00 93.44 84 MET A O 1
ATOM 710 N N . LEU A 1 85 ? 2.645 -5.995 3.756 1.00 94.75 85 LEU A N 1
ATOM 711 C CA . LEU A 1 85 ? 2.242 -6.157 5.152 1.00 94.75 85 LEU A CA 1
ATOM 712 C C . LEU A 1 85 ? 2.415 -7.611 5.626 1.00 94.75 85 LEU A C 1
ATOM 714 O O . LEU A 1 85 ? 2.934 -7.853 6.715 1.00 94.75 85 LEU A O 1
ATOM 718 N N . ALA A 1 86 ? 2.028 -8.587 4.800 1.00 95.62 86 ALA A N 1
ATOM 719 C CA . ALA A 1 86 ? 2.207 -10.002 5.113 1.00 95.62 86 ALA A CA 1
ATOM 720 C C . ALA A 1 86 ? 3.690 -10.386 5.263 1.00 95.62 86 ALA A C 1
ATOM 722 O O . ALA A 1 86 ? 4.031 -11.139 6.177 1.00 95.62 86 ALA A O 1
ATOM 723 N N . CYS A 1 87 ? 4.577 -9.843 4.421 1.00 94.56 87 CYS A N 1
ATOM 724 C CA . CYS A 1 87 ? 6.023 -10.020 4.554 1.00 94.56 87 CYS A CA 1
ATOM 725 C C . CYS A 1 87 ? 6.544 -9.475 5.891 1.00 94.56 87 CYS A C 1
ATOM 727 O O . CYS A 1 87 ? 7.281 -10.184 6.574 1.00 94.56 87 CYS A O 1
ATOM 729 N N . ASN A 1 88 ? 6.115 -8.279 6.309 1.00 94.56 88 ASN A N 1
ATOM 730 C CA . ASN A 1 88 ? 6.506 -7.705 7.602 1.00 94.56 88 ASN A CA 1
ATOM 731 C C . ASN A 1 88 ? 6.025 -8.570 8.777 1.00 94.56 88 ASN A C 1
ATOM 733 O O . ASN A 1 88 ? 6.793 -8.855 9.696 1.00 94.56 88 ASN A O 1
ATOM 737 N N . ILE A 1 89 ? 4.780 -9.060 8.730 1.00 96.12 89 ILE A N 1
ATOM 738 C CA . ILE A 1 89 ? 4.236 -9.991 9.733 1.00 96.12 89 ILE A CA 1
ATOM 739 C C . ILE A 1 89 ? 5.082 -11.271 9.799 1.00 96.12 89 ILE A C 1
ATOM 741 O O . ILE A 1 89 ? 5.466 -11.711 10.886 1.00 96.12 89 ILE A O 1
ATOM 745 N N . ALA A 1 90 ? 5.406 -11.857 8.644 1.00 96.62 90 ALA A N 1
ATOM 746 C CA . ALA A 1 90 ? 6.209 -13.071 8.562 1.00 96.62 90 ALA A CA 1
ATOM 747 C C . ALA A 1 90 ? 7.642 -12.863 9.078 1.00 96.62 90 ALA A C 1
ATOM 749 O O . ALA A 1 90 ? 8.155 -13.717 9.800 1.00 96.62 90 ALA A O 1
ATOM 750 N N . ASP A 1 91 ? 8.276 -11.733 8.760 1.00 95.19 91 ASP A N 1
ATOM 751 C CA . ASP A 1 91 ? 9.627 -11.391 9.220 1.00 95.19 91 ASP A CA 1
ATOM 752 C C . ASP A 1 91 ? 9.667 -11.158 10.740 1.00 95.19 91 ASP A C 1
ATOM 754 O O . ASP A 1 91 ? 10.533 -11.687 11.445 1.00 95.19 91 ASP A O 1
ATOM 758 N N . SER A 1 92 ? 8.661 -10.458 11.271 1.00 96.50 92 SER A N 1
ATOM 759 C CA . SER A 1 92 ? 8.442 -10.280 12.710 1.00 96.50 92 SER A CA 1
ATOM 760 C C . SER A 1 92 ? 8.363 -11.634 13.426 1.00 96.50 92 SER A C 1
ATOM 762 O O . SER A 1 92 ? 9.123 -11.910 14.364 1.00 96.50 92 SER A O 1
ATOM 764 N N . PHE A 1 93 ? 7.532 -12.542 12.903 1.00 97.12 93 PHE A N 1
ATOM 765 C CA . PHE A 1 93 ? 7.396 -13.894 13.434 1.00 97.12 93 PHE A CA 1
ATOM 766 C C . PHE A 1 93 ? 8.678 -14.723 13.294 1.00 97.12 93 PHE A C 1
ATOM 768 O O . PHE A 1 93 ? 9.033 -15.475 14.203 1.00 97.12 93 PHE A O 1
ATOM 775 N N . ALA A 1 94 ? 9.395 -14.608 12.177 1.00 96.88 94 ALA A N 1
ATOM 776 C CA . ALA A 1 94 ? 10.634 -15.344 11.951 1.00 96.88 94 ALA A CA 1
ATOM 777 C C . ALA A 1 94 ? 11.714 -14.963 12.976 1.00 96.88 94 ALA A C 1
ATOM 779 O O . ALA A 1 94 ? 12.397 -15.846 13.498 1.00 96.88 94 ALA A O 1
ATOM 780 N N . LYS A 1 95 ? 11.824 -13.669 13.301 1.00 94.56 95 LYS A N 1
ATOM 781 C CA . LYS A 1 95 ? 12.816 -13.128 14.242 1.00 94.56 95 LYS A CA 1
ATOM 782 C C . LYS A 1 95 ? 12.441 -13.344 15.703 1.00 94.56 95 LYS A C 1
ATOM 784 O O . LYS A 1 95 ? 13.299 -13.707 16.504 1.00 94.56 95 LYS A O 1
ATOM 789 N N . TYR A 1 96 ? 11.175 -13.124 16.054 1.00 95.31 96 TYR A N 1
ATOM 790 C CA . TYR A 1 96 ? 10.753 -13.015 17.454 1.00 95.31 96 TYR A CA 1
ATOM 791 C C . TYR A 1 96 ? 9.726 -14.063 17.881 1.00 95.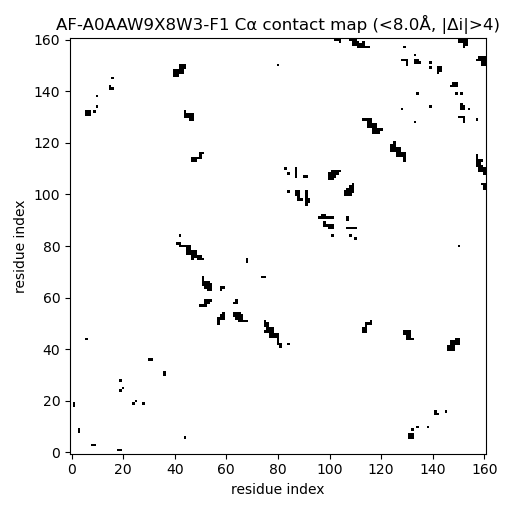31 96 TYR A C 1
ATOM 793 O O . TYR A 1 96 ? 9.429 -14.152 19.066 1.00 95.31 96 TYR A O 1
ATOM 801 N N . ARG A 1 97 ? 9.182 -14.861 16.949 1.00 96.75 97 ARG A N 1
ATOM 802 C CA . ARG A 1 97 ? 8.034 -15.773 17.163 1.00 96.75 97 ARG A CA 1
ATOM 803 C C . ARG A 1 97 ? 6.735 -15.068 17.568 1.00 96.75 97 ARG A C 1
ATOM 805 O O . ARG A 1 97 ? 5.774 -15.724 17.955 1.00 96.75 97 ARG A O 1
ATOM 812 N N . TRP A 1 98 ? 6.700 -13.748 17.412 1.00 95.25 98 TRP A N 1
ATOM 813 C CA . TRP A 1 98 ? 5.563 -12.866 17.654 1.00 95.25 98 TRP A CA 1
ATOM 814 C C . TRP A 1 98 ? 5.489 -11.837 16.526 1.00 95.25 98 TRP A C 1
ATOM 816 O O . TRP A 1 98 ? 6.513 -11.540 15.918 1.00 95.25 98 TRP A O 1
ATOM 826 N N . CYS A 1 99 ? 4.303 -11.277 16.270 1.00 95.69 99 CYS A N 1
ATOM 827 C CA . CYS A 1 99 ? 4.081 -10.324 15.173 1.00 95.69 99 CYS A CA 1
ATOM 828 C C . CYS A 1 99 ? 3.812 -8.851 15.585 1.00 95.69 99 CYS A C 1
ATOM 830 O O . CYS A 1 99 ? 3.030 -8.199 14.897 1.00 95.69 99 CYS A O 1
ATOM 832 N N . PRO A 1 100 ? 4.369 -8.286 16.682 1.00 94.06 100 PRO A N 1
ATOM 833 C CA . PRO A 1 100 ? 4.109 -6.887 17.041 1.00 94.06 100 PRO A CA 1
ATOM 834 C C . PRO A 1 100 ? 4.964 -5.902 16.229 1.00 94.06 100 PRO A C 1
ATOM 836 O O . PRO A 1 100 ? 4.600 -4.741 16.070 1.00 94.06 100 PRO A O 1
ATOM 839 N N . ASN A 1 101 ? 6.108 -6.359 15.714 1.00 93.50 101 ASN A N 1
ATOM 840 C CA . ASN A 1 101 ? 7.111 -5.521 15.060 1.00 93.50 101 ASN A CA 1
ATOM 841 C C . ASN A 1 101 ? 6.799 -5.422 13.565 1.00 93.50 101 ASN A C 1
ATOM 843 O O . ASN A 1 101 ? 7.452 -6.086 12.763 1.00 93.50 101 ASN A O 1
ATOM 847 N N . ILE A 1 102 ? 5.735 -4.692 13.228 1.00 93.31 102 ILE A N 1
ATOM 848 C CA . ILE A 1 102 ? 5.241 -4.499 11.850 1.00 93.31 102 ILE A CA 1
ATOM 849 C C . ILE A 1 102 ? 4.952 -3.030 11.520 1.00 93.31 102 ILE A C 1
ATOM 851 O O . ILE A 1 102 ? 4.475 -2.728 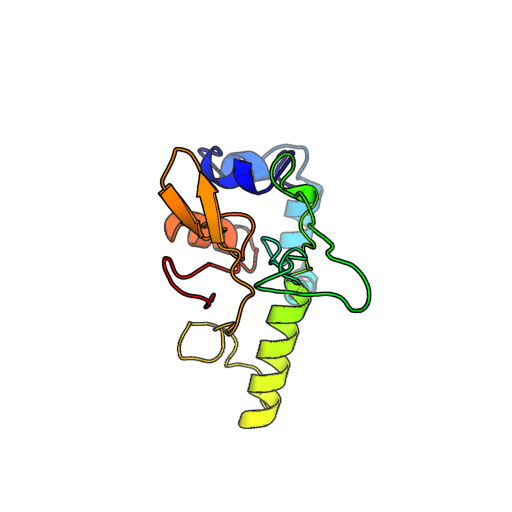10.432 1.00 93.31 102 ILE A O 1
ATOM 855 N N . ILE A 1 103 ? 5.229 -2.127 12.464 1.00 90.88 103 ILE A N 1
ATOM 856 C CA . ILE A 1 103 ? 5.040 -0.683 12.331 1.00 90.88 103 ILE A CA 1
ATOM 857 C C . ILE A 1 103 ? 6.374 0.030 12.526 1.00 90.88 103 ILE A C 1
ATOM 859 O O . ILE A 1 103 ? 7.176 -0.355 13.377 1.00 90.88 103 ILE A O 1
ATOM 863 N N . GLY A 1 104 ? 6.596 1.091 11.758 1.00 86.31 104 GLY A N 1
ATOM 864 C CA . GLY A 1 104 ? 7.733 1.989 11.906 1.00 86.31 104 GLY A CA 1
ATOM 865 C C . GLY A 1 104 ? 8.994 1.569 11.129 1.00 86.31 104 GLY A C 1
ATOM 866 O O . GLY A 1 104 ? 9.326 0.380 11.037 1.00 86.31 104 GLY A O 1
ATOM 867 N N . PRO A 1 105 ? 9.780 2.548 10.645 1.00 85.75 105 PRO A N 1
ATOM 868 C CA . PRO A 1 105 ? 10.846 2.306 9.670 1.00 85.75 105 PRO A CA 1
ATOM 869 C C . PRO A 1 105 ? 12.051 1.528 10.221 1.00 85.75 105 PRO A C 1
ATOM 871 O O . PRO A 1 105 ? 12.791 0.893 9.473 1.00 85.75 105 PRO A O 1
ATOM 874 N N . GLN A 1 106 ? 12.282 1.566 11.535 1.00 86.00 106 GLN A N 1
ATOM 875 C CA . GLN A 1 106 ? 13.346 0.788 12.193 1.00 86.00 106 GLN A CA 1
ATOM 876 C C . GLN A 1 106 ? 12.805 -0.406 12.989 1.00 86.00 106 GLN A C 1
ATOM 878 O O . GLN A 1 106 ? 13.565 -1.307 13.338 1.00 86.00 106 GLN A O 1
ATOM 883 N N . SER A 1 107 ? 11.496 -0.433 13.238 1.00 86.12 107 SER A N 1
ATOM 884 C CA . SER A 1 107 ? 10.837 -1.370 14.152 1.00 86.12 107 SER A CA 1
ATOM 885 C C . SER A 1 107 ? 10.123 -2.520 13.428 1.00 86.12 107 SER A C 1
ATOM 887 O O . SER A 1 107 ? 9.331 -3.226 14.041 1.00 86.12 107 SER A O 1
ATOM 889 N N . GLY A 1 108 ? 10.427 -2.741 12.143 1.00 86.56 108 GLY A N 1
ATOM 890 C CA . GLY A 1 108 ? 9.931 -3.878 11.352 1.00 86.56 108 GLY A CA 1
ATOM 891 C C . GLY A 1 108 ? 8.806 -3.559 10.363 1.00 86.56 108 GLY A C 1
ATOM 892 O O . GLY A 1 108 ? 8.340 -4.470 9.691 1.00 86.56 108 GLY A O 1
ATOM 893 N N . GLY A 1 109 ? 8.391 -2.293 10.246 1.00 89.62 109 GLY A N 1
ATOM 894 C CA . GLY A 1 109 ? 7.437 -1.845 9.221 1.00 89.62 109 GLY A CA 1
ATOM 895 C C . GLY A 1 109 ? 8.070 -1.513 7.865 1.00 89.62 109 GLY A C 1
ATOM 896 O O . GLY A 1 109 ? 7.368 -1.461 6.862 1.00 89.62 109 GLY A O 1
ATOM 897 N N . ALA A 1 110 ? 9.394 -1.335 7.807 1.00 92.44 110 ALA A N 1
ATOM 898 C CA . ALA A 1 110 ? 10.063 -0.932 6.573 1.00 92.44 110 ALA A CA 1
ATOM 899 C C . ALA A 1 110 ? 10.077 -2.028 5.499 1.00 92.44 110 ALA A C 1
ATOM 901 O O . ALA A 1 110 ? 10.679 -3.091 5.677 1.00 92.44 110 ALA A O 1
ATOM 902 N N . VAL A 1 111 ? 9.526 -1.686 4.342 1.00 90.94 111 VAL A N 1
ATOM 903 C CA . VAL A 1 111 ? 9.674 -2.386 3.071 1.00 90.94 111 VAL A CA 1
ATOM 904 C C . VAL A 1 111 ? 10.913 -1.848 2.363 1.00 90.94 111 VAL A C 1
ATOM 906 O O . VAL A 1 111 ? 11.067 -0.642 2.176 1.00 90.94 111 VAL A O 1
ATOM 909 N N . LYS A 1 112 ? 11.813 -2.748 1.975 1.00 89.69 112 LYS A N 1
ATOM 910 C CA . LYS A 1 112 ? 13.107 -2.409 1.371 1.00 89.69 112 LYS A CA 1
ATOM 911 C C . LYS A 1 112 ? 13.196 -2.960 -0.042 1.00 89.69 112 LYS A C 1
ATOM 913 O O . LYS A 1 112 ? 12.454 -3.885 -0.368 1.00 89.69 112 LYS A O 1
ATOM 918 N N . ASP A 1 113 ? 14.155 -2.447 -0.809 1.00 89.12 113 ASP A N 1
ATOM 919 C CA . ASP A 1 113 ? 14.487 -2.945 -2.151 1.00 89.12 113 ASP A CA 1
ATOM 920 C C . ASP A 1 113 ? 13.296 -2.838 -3.121 1.00 89.12 113 ASP A C 1
ATOM 922 O O . ASP A 1 113 ? 12.967 -3.762 -3.869 1.00 89.12 113 ASP A O 1
ATOM 926 N N . LEU A 1 114 ? 12.584 -1.705 -3.069 1.00 91.19 114 LEU A N 1
ATOM 927 C CA . LEU A 1 114 ? 11.498 -1.450 -4.006 1.00 91.19 114 LEU A CA 1
ATOM 928 C C . LEU A 1 114 ? 12.052 -1.120 -5.402 1.00 91.19 114 LEU A C 1
ATOM 930 O O . LEU A 1 114 ? 13.019 -0.364 -5.517 1.00 91.19 114 LEU A O 1
ATOM 934 N N . PRO A 1 115 ? 11.419 -1.603 -6.488 1.00 90.00 115 PRO A N 1
ATOM 935 C CA . PRO A 1 115 ? 11.893 -1.328 -7.838 1.00 90.00 115 PRO A CA 1
ATOM 936 C C . PRO A 1 115 ? 11.853 0.173 -8.167 1.00 90.00 115 PRO A C 1
ATOM 938 O O . PRO A 1 115 ? 10.811 0.817 -8.045 1.00 90.00 115 PRO A O 1
ATOM 941 N N . VAL A 1 116 ? 12.973 0.718 -8.649 1.00 86.94 116 VAL A N 1
ATOM 942 C CA . VAL A 1 116 ? 13.098 2.131 -9.056 1.00 86.94 116 VAL A CA 1
ATOM 943 C C . VAL A 1 116 ? 13.251 2.228 -10.570 1.00 86.94 116 VAL A C 1
ATOM 945 O O . VAL A 1 116 ? 14.144 1.608 -11.135 1.00 86.94 116 VAL A O 1
ATOM 948 N N 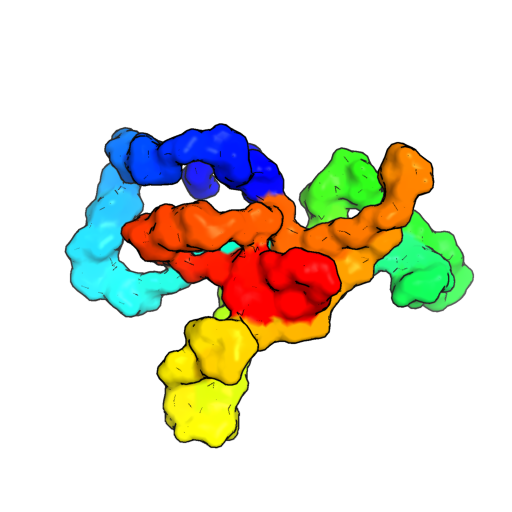. HIS A 1 117 ? 12.415 3.015 -11.244 1.00 87.81 117 HIS A N 1
ATOM 949 C CA . HIS A 1 117 ? 12.546 3.255 -12.685 1.00 87.81 117 HIS A CA 1
ATOM 950 C C . HIS A 1 117 ? 12.982 4.699 -12.939 1.00 87.81 117 HIS A C 1
ATOM 952 O O . HIS A 1 117 ? 12.259 5.631 -12.590 1.00 87.81 117 HIS A O 1
ATOM 958 N N . LEU A 1 118 ? 14.161 4.890 -13.530 1.00 86.31 118 LEU A N 1
ATOM 959 C CA . LEU A 1 118 ? 14.655 6.204 -13.935 1.00 86.31 118 LEU A CA 1
ATOM 960 C C . LEU A 1 118 ? 14.183 6.503 -15.356 1.00 86.31 118 LEU A C 1
ATOM 962 O O . LEU A 1 118 ? 14.418 5.711 -16.262 1.00 86.31 118 LEU A O 1
ATOM 966 N N . PHE A 1 119 ? 13.546 7.651 -15.555 1.00 82.44 119 PHE A N 1
ATOM 967 C CA . PHE A 1 119 ? 13.103 8.091 -16.8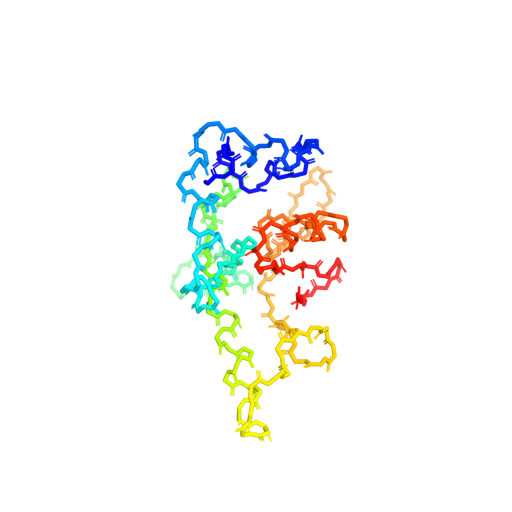72 1.00 82.44 119 PHE A CA 1
ATOM 968 C C . PHE A 1 119 ? 13.400 9.575 -17.071 1.00 82.44 119 PHE A C 1
ATOM 970 O O . PHE A 1 119 ? 13.464 10.355 -16.120 1.00 82.44 119 PHE A O 1
ATOM 977 N N . GLU A 1 120 ? 13.606 9.974 -18.322 1.00 80.81 120 GLU A N 1
ATOM 978 C CA . GLU A 1 120 ? 13.829 11.372 -18.666 1.00 80.81 120 GLU A CA 1
ATOM 979 C C . GLU A 1 120 ? 12.490 12.0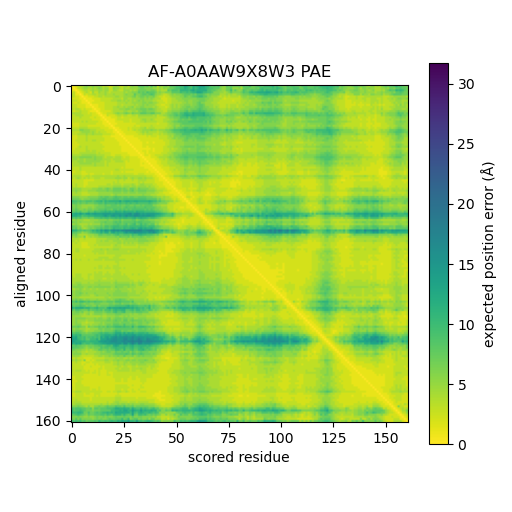90 -18.850 1.00 80.81 120 GLU A C 1
ATOM 981 O O . GLU A 1 120 ? 11.614 11.641 -19.589 1.00 80.81 120 GLU A O 1
ATOM 986 N N . THR A 1 121 ? 12.326 13.228 -18.184 1.00 79.19 121 THR A N 1
ATOM 987 C CA . THR A 1 121 ? 11.180 14.118 -18.367 1.00 79.19 121 THR A CA 1
ATOM 988 C C . THR A 1 121 ? 11.644 15.566 -18.342 1.00 79.19 121 THR A C 1
ATOM 990 O O . THR A 1 121 ? 12.434 15.972 -17.492 1.00 79.19 121 THR A O 1
ATOM 993 N N . MET A 1 122 ? 11.187 16.355 -19.318 1.00 80.12 122 MET A N 1
ATOM 994 C CA . MET A 1 122 ? 11.562 17.769 -19.479 1.00 80.12 122 MET A CA 1
ATOM 995 C C . MET A 1 122 ? 13.085 18.033 -19.420 1.00 80.12 122 MET A C 1
ATOM 997 O O . MET A 1 122 ? 13.522 19.054 -18.892 1.00 80.12 122 MET A O 1
ATOM 1001 N N . GLY A 1 123 ? 13.899 17.112 -19.954 1.00 82.06 123 GLY A N 1
ATOM 1002 C CA . GLY A 1 123 ? 15.365 17.224 -19.977 1.00 82.06 123 GLY A CA 1
ATOM 1003 C C . GLY A 1 123 ? 16.060 16.928 -18.643 1.00 82.06 123 GLY A C 1
ATOM 1004 O O . GLY A 1 123 ? 17.241 17.233 -18.488 1.00 82.06 123 GLY A O 1
ATOM 1005 N N . GLN A 1 124 ? 15.344 16.368 -17.663 1.00 84.44 124 GLN A N 1
ATOM 1006 C CA . GLN A 1 124 ? 15.903 15.901 -16.396 1.00 84.44 124 GLN A CA 1
ATOM 1007 C C . GLN A 1 124 ? 15.591 14.422 -16.183 1.00 84.44 124 GLN A C 1
ATOM 1009 O O . GLN A 1 124 ? 14.490 13.957 -16.470 1.00 84.44 124 GLN A O 1
ATOM 1014 N N . ILE A 1 125 ? 16.555 13.688 -15.627 1.00 84.06 125 ILE A N 1
ATOM 1015 C CA . ILE A 1 125 ? 16.331 12.313 -15.179 1.00 84.06 125 ILE A CA 1
ATOM 1016 C C . ILE A 1 125 ? 15.563 12.376 -13.859 1.00 84.06 125 ILE A C 1
ATOM 1018 O O . ILE A 1 125 ? 16.033 12.972 -12.890 1.00 84.06 125 ILE A O 1
ATOM 1022 N N . GLN A 1 126 ? 14.386 11.761 -13.824 1.00 82.81 126 GLN A N 1
ATOM 1023 C CA . GLN A 1 126 ? 13.567 11.624 -12.626 1.00 82.81 126 GLN A CA 1
ATOM 1024 C C . GLN A 1 126 ? 13.352 10.147 -12.304 1.00 82.81 126 GLN A C 1
ATOM 1026 O O . GLN A 1 126 ? 13.214 9.305 -13.191 1.00 82.81 126 GLN A O 1
ATOM 1031 N N . ALA A 1 127 ? 13.314 9.831 -11.013 1.00 84.88 127 ALA A N 1
ATOM 1032 C CA . ALA A 1 127 ? 12.927 8.512 -10.543 1.00 84.88 127 ALA A CA 1
ATOM 1033 C C . ALA A 1 127 ? 11.405 8.432 -10.425 1.00 84.88 127 ALA A C 1
ATOM 1035 O O . ALA A 1 127 ? 10.771 9.255 -9.758 1.00 84.88 127 ALA A O 1
ATOM 1036 N N . LYS A 1 128 ? 10.807 7.414 -11.041 1.00 85.94 128 LYS A N 1
ATOM 1037 C CA . LYS A 1 128 ? 9.428 7.035 -10.761 1.00 85.94 128 LYS A CA 1
ATOM 1038 C C . LYS A 1 128 ? 9.363 6.534 -9.324 1.00 85.94 128 LYS A C 1
ATOM 1040 O O . LYS A 1 128 ? 10.107 5.632 -8.943 1.00 85.94 128 LYS A O 1
ATOM 1045 N N . ILE A 1 129 ? 8.457 7.120 -8.548 1.00 88.12 129 ILE A N 1
ATOM 1046 C CA . ILE A 1 129 ? 8.175 6.662 -7.191 1.00 88.12 129 ILE A CA 1
ATOM 1047 C C . ILE A 1 129 ? 7.672 5.203 -7.218 1.00 88.12 129 ILE A C 1
ATOM 1049 O O . ILE A 1 129 ? 6.811 4.882 -8.044 1.00 88.12 129 ILE A O 1
ATOM 1053 N N . PRO A 1 130 ? 8.200 4.316 -6.353 1.00 88.81 130 PRO A N 1
ATOM 1054 C CA . PRO A 1 130 ? 7.774 2.917 -6.298 1.00 88.81 130 PRO A CA 1
ATOM 1055 C C . PRO A 1 130 ? 6.369 2.703 -5.727 1.00 88.81 130 PRO A C 1
ATOM 1057 O O . PRO A 1 130 ? 5.797 1.634 -5.911 1.00 88.81 130 PRO A O 1
ATOM 1060 N N . THR A 1 131 ? 5.795 3.694 -5.045 1.00 91.31 131 THR A N 1
ATOM 1061 C CA . THR A 1 131 ? 4.367 3.752 -4.705 1.00 91.31 131 THR A CA 1
ATOM 1062 C C . THR A 1 131 ? 3.633 4.627 -5.717 1.00 91.31 131 THR A C 1
ATOM 1064 O O . THR A 1 131 ? 4.228 5.502 -6.339 1.00 91.31 131 THR A O 1
ATOM 1067 N N . GLU A 1 132 ? 2.325 4.437 -5.886 1.00 90.31 132 GLU A N 1
ATOM 1068 C CA . GLU A 1 132 ? 1.550 5.234 -6.858 1.00 90.31 132 GLU A CA 1
ATOM 1069 C C . GLU A 1 132 ? 1.564 6.739 -6.569 1.00 90.31 132 GLU A C 1
ATOM 1071 O O . GLU A 1 132 ? 1.465 7.573 -7.470 1.00 90.31 132 GLU A O 1
ATOM 1076 N N . VAL A 1 133 ? 1.678 7.081 -5.290 1.00 92.00 133 VAL A N 1
ATOM 1077 C CA . VAL A 1 133 ? 1.651 8.445 -4.786 1.00 92.00 133 VAL A CA 1
ATOM 1078 C C . VAL A 1 133 ? 2.632 8.582 -3.631 1.00 92.00 133 VAL A C 1
ATOM 1080 O O . VAL A 1 133 ? 2.828 7.658 -2.837 1.00 92.00 133 VAL A O 1
ATOM 1083 N N . LEU A 1 134 ? 3.243 9.761 -3.537 1.00 91.69 134 LEU A N 1
ATOM 1084 C CA . LEU A 1 134 ? 4.002 10.164 -2.365 1.00 91.69 134 LEU A CA 1
ATOM 1085 C C . LEU A 1 134 ? 3.016 10.708 -1.328 1.00 91.69 134 LEU A C 1
ATOM 1087 O O . LEU A 1 134 ? 2.543 11.842 -1.431 1.00 91.69 134 LEU A O 1
ATOM 1091 N N . VAL A 1 135 ? 2.651 9.854 -0.375 1.00 92.31 135 VAL A N 1
ATOM 1092 C CA . VAL A 1 135 ? 1.767 10.209 0.739 1.00 92.31 135 VAL A CA 1
ATOM 1093 C C . VAL A 1 135 ? 2.546 11.101 1.705 1.00 92.31 135 VAL A C 1
ATOM 1095 O O . VAL A 1 135 ? 3.669 10.780 2.078 1.00 92.31 135 VAL A O 1
ATOM 1098 N N . THR A 1 136 ? 1.975 12.245 2.075 1.00 91.94 136 THR A N 1
ATOM 1099 C CA . THR A 1 136 ? 2.560 13.133 3.090 1.00 91.94 136 THR A CA 1
ATOM 1100 C C . THR A 1 136 ? 2.181 12.661 4.488 1.00 91.94 136 THR A C 1
ATOM 1102 O O . THR A 1 136 ? 1.110 12.088 4.652 1.00 91.94 136 THR A O 1
ATOM 1105 N N . ASP A 1 137 ? 2.974 12.994 5.506 1.00 90.88 137 ASP A N 1
ATOM 1106 C CA . ASP A 1 137 ? 2.701 12.623 6.906 1.00 90.88 137 ASP A CA 1
ATOM 1107 C C . ASP A 1 137 ? 1.285 13.019 7.355 1.00 90.88 137 ASP A C 1
ATOM 1109 O O . ASP A 1 137 ? 0.588 12.275 8.033 1.00 90.88 137 ASP A O 1
ATOM 1113 N N . ARG A 1 138 ? 0.803 14.188 6.913 1.00 91.69 138 ARG A N 1
ATOM 1114 C CA . ARG A 1 138 ? -0.575 14.613 7.183 1.00 91.69 138 ARG A CA 1
ATOM 1115 C C . ARG A 1 138 ? -1.606 13.678 6.541 1.00 91.69 138 ARG A C 1
ATOM 1117 O O . ARG A 1 138 ? -2.625 13.394 7.158 1.00 91.69 138 ARG A O 1
ATOM 1124 N N . ARG A 1 139 ? -1.387 13.261 5.291 1.00 92.12 139 ARG A N 1
ATOM 1125 C CA . ARG A 1 139 ? -2.311 12.374 4.567 1.00 92.12 139 ARG A CA 1
ATOM 1126 C C . ARG A 1 139 ? -2.268 10.952 5.104 1.00 92.12 139 ARG A C 1
ATOM 1128 O O . ARG A 1 139 ? -3.313 10.321 5.154 1.00 92.12 139 ARG A O 1
ATOM 1135 N N . GLU A 1 140 ? -1.091 10.482 5.495 1.00 92.94 140 GLU A N 1
ATOM 1136 C CA . GLU A 1 140 ? -0.892 9.224 6.218 1.00 92.94 140 GLU A CA 1
ATOM 1137 C C . GLU A 1 140 ? -1.745 9.228 7.490 1.00 92.94 140 GLU A C 1
ATOM 1139 O O . GLU A 1 140 ? -2.620 8.379 7.633 1.00 92.94 140 GLU A O 1
ATOM 1144 N N . PHE A 1 141 ? -1.622 10.275 8.309 1.00 93.00 141 PHE A N 1
ATOM 1145 C CA . PHE A 1 141 ? -2.398 10.409 9.539 1.00 93.00 141 PHE A CA 1
ATOM 1146 C C . PHE A 1 141 ? -3.916 10.432 9.292 1.00 93.00 141 PHE A C 1
ATOM 1148 O O . PHE A 1 141 ? -4.671 9.730 9.955 1.00 93.00 141 PHE A O 1
ATOM 1155 N N . GLU A 1 142 ? -4.384 11.205 8.307 1.00 93.44 142 GLU A N 1
ATOM 1156 C CA . GLU A 1 142 ? -5.811 11.251 7.948 1.00 93.44 142 GLU A CA 1
ATOM 1157 C C . GLU A 1 142 ? -6.336 9.892 7.445 1.00 93.44 142 GLU A C 1
ATOM 1159 O O . GLU A 1 142 ? -7.478 9.528 7.714 1.00 93.44 142 GLU A O 1
ATOM 1164 N N . LEU A 1 143 ? -5.512 9.122 6.729 1.00 93.38 143 LEU A N 1
ATOM 1165 C CA . LEU A 1 143 ? -5.855 7.771 6.281 1.00 93.38 143 LEU A CA 1
ATOM 1166 C C . LEU A 1 143 ? -5.867 6.768 7.442 1.00 93.38 143 LEU A C 1
ATOM 1168 O O . LEU A 1 143 ? -6.744 5.901 7.479 1.00 93.38 143 LEU A O 1
ATOM 1172 N N . ALA A 1 144 ? -4.944 6.908 8.393 1.00 93.62 144 ALA A N 1
ATOM 1173 C CA . ALA A 1 144 ? -4.881 6.086 9.596 1.00 93.62 144 ALA A CA 1
ATOM 1174 C C . ALA A 1 144 ? -6.128 6.277 10.479 1.00 93.62 144 ALA A C 1
ATOM 1176 O O . ALA A 1 144 ? -6.740 5.292 10.894 1.00 93.62 144 ALA A O 1
ATOM 1177 N N . GLU A 1 145 ? -6.580 7.521 10.681 1.00 93.06 145 GLU A N 1
ATOM 1178 C CA . GLU A 1 145 ? -7.834 7.833 11.394 1.00 93.06 145 GLU A CA 1
ATOM 1179 C C . GLU A 1 145 ? -9.074 7.247 10.689 1.00 93.06 145 GLU A C 1
ATOM 1181 O O . GLU A 1 145 ? -10.071 6.882 11.321 1.00 93.06 145 GLU A O 1
ATOM 1186 N N . GLU A 1 146 ? -9.000 7.068 9.369 1.00 92.88 146 GLU A N 1
ATOM 1187 C CA . GLU A 1 146 ? -10.037 6.417 8.564 1.00 92.88 146 GLU A CA 1
ATOM 1188 C C . GLU A 1 146 ? -9.911 4.885 8.486 1.00 92.88 146 GLU A C 1
ATOM 1190 O O . GLU A 1 146 ? -10.753 4.219 7.875 1.00 92.88 146 GLU A O 1
ATOM 1195 N N . GLY A 1 147 ? -8.924 4.301 9.175 1.00 92.69 147 GLY A N 1
ATOM 1196 C CA . GLY A 1 147 ? -8.741 2.855 9.305 1.00 92.69 147 GLY A CA 1
ATOM 1197 C C . GLY A 1 147 ? -7.974 2.202 8.153 1.00 92.69 147 GLY A C 1
ATOM 1198 O O . GLY A 1 147 ? -8.123 0.999 7.928 1.00 92.69 147 GLY A O 1
ATOM 1199 N N . PHE A 1 148 ? -7.170 2.968 7.412 1.00 94.81 148 PHE A N 1
ATOM 1200 C CA . PHE A 1 148 ? -6.281 2.437 6.379 1.00 94.81 148 PHE A CA 1
ATOM 1201 C C . PHE A 1 148 ? -4.870 2.200 6.913 1.00 94.81 148 PHE A C 1
ATOM 1203 O O . PHE A 1 148 ? -4.338 2.987 7.686 1.00 94.81 148 PHE A O 1
ATOM 1210 N N . ILE A 1 149 ? -4.243 1.126 6.438 1.00 96.06 149 ILE A N 1
ATOM 1211 C CA . ILE A 1 149 ? -2.818 0.862 6.631 1.00 96.06 149 ILE A CA 1
ATOM 1212 C C . ILE A 1 149 ? -2.092 1.407 5.406 1.00 96.06 149 ILE A C 1
ATOM 1214 O O . ILE A 1 149 ? -2.205 0.856 4.306 1.00 96.06 149 ILE A O 1
ATOM 1218 N N . THR A 1 150 ? -1.381 2.513 5.581 1.00 94.56 150 THR A N 1
ATOM 1219 C CA . THR A 1 150 ? -0.751 3.225 4.472 1.00 94.56 150 THR A CA 1
ATOM 1220 C C . THR A 1 150 ? 0.723 2.901 4.326 1.00 94.56 150 THR A C 1
ATOM 1222 O O . THR A 1 150 ? 1.474 3.060 5.275 1.00 94.56 150 THR A O 1
ATOM 1225 N N . LEU A 1 151 ? 1.138 2.504 3.122 1.00 93.44 151 LEU A N 1
ATOM 1226 C CA . LEU A 1 151 ? 2.544 2.393 2.753 1.00 93.44 151 LEU A CA 1
ATOM 1227 C C . LEU A 1 151 ? 3.047 3.756 2.273 1.00 93.44 151 LEU A C 1
ATOM 1229 O O . LEU A 1 151 ? 2.619 4.260 1.228 1.00 93.44 151 LEU A O 1
ATOM 1233 N N . THR A 1 152 ? 3.969 4.343 3.021 1.00 92.69 152 THR A N 1
ATOM 1234 C CA . THR A 1 152 ? 4.560 5.641 2.712 1.00 92.69 152 THR A CA 1
ATOM 1235 C C . THR A 1 152 ? 5.947 5.475 2.118 1.00 92.69 152 THR A C 1
ATOM 1237 O O . THR A 1 152 ? 6.780 4.726 2.612 1.00 92.69 152 THR A O 1
ATOM 1240 N N . MET A 1 153 ? 6.207 6.153 1.003 1.00 90.94 153 MET A N 1
ATOM 1241 C CA . MET A 1 153 ? 7.511 6.092 0.353 1.00 90.94 153 MET A CA 1
ATOM 1242 C C . MET A 1 153 ? 8.468 7.086 1.000 1.00 90.94 153 MET A C 1
ATOM 1244 O O . MET A 1 153 ? 8.191 8.289 1.030 1.00 90.94 153 MET A O 1
ATOM 1248 N N . ARG A 1 154 ? 9.655 6.627 1.403 1.00 84.75 154 ARG A N 1
ATOM 1249 C CA . ARG A 1 154 ? 10.719 7.537 1.817 1.00 84.75 154 ARG A CA 1
ATOM 1250 C C . ARG A 1 154 ? 11.331 8.191 0.583 1.00 84.75 154 ARG A C 1
ATOM 1252 O O . ARG A 1 154 ? 11.979 7.535 -0.237 1.00 84.75 154 ARG A O 1
ATOM 1259 N N . LYS A 1 155 ? 11.137 9.507 0.482 1.00 80.50 155 LYS A N 1
ATOM 1260 C CA . LYS A 1 155 ? 11.632 10.335 -0.622 1.00 80.50 155 LYS A CA 1
ATOM 1261 C C . LYS A 1 155 ? 13.132 10.108 -0.862 1.00 80.50 155 LYS A C 1
ATOM 1263 O O . LYS A 1 155 ? 13.904 10.012 0.088 1.00 80.50 155 LYS A O 1
ATOM 1268 N N . ASP A 1 156 ? 13.511 10.036 -2.137 1.00 74.00 156 ASP A N 1
ATOM 1269 C CA . ASP A 1 156 ? 14.894 9.872 -2.609 1.00 74.00 156 ASP A CA 1
ATOM 1270 C C . ASP A 1 156 ? 15.587 8.579 -2.127 1.00 74.00 156 ASP A C 1
ATOM 1272 O O . ASP A 1 156 ? 16.812 8.500 -2.065 1.00 74.00 156 ASP A O 1
ATOM 1276 N N . SER A 1 157 ? 14.805 7.547 -1.797 1.00 82.69 157 SER A N 1
ATOM 1277 C CA . SER A 1 157 ? 15.305 6.206 -1.480 1.00 82.69 157 SER A CA 1
ATOM 1278 C C . SER A 1 157 ? 14.516 5.127 -2.229 1.00 82.69 157 SER A C 1
ATOM 1280 O O . SER A 1 157 ? 13.631 5.443 -3.016 1.00 82.69 157 SER A O 1
ATOM 1282 N N . ASP A 1 158 ? 14.842 3.863 -1.987 1.00 82.88 158 ASP A N 1
ATOM 1283 C CA . ASP A 1 158 ? 14.142 2.655 -2.441 1.00 82.88 158 ASP A CA 1
ATOM 1284 C C . ASP A 1 158 ? 13.362 1.969 -1.299 1.00 82.88 158 ASP A C 1
ATOM 1286 O O . ASP A 1 158 ? 12.989 0.800 -1.399 1.00 82.88 158 ASP A O 1
ATOM 1290 N N . ASN A 1 159 ? 13.135 2.687 -0.192 1.00 87.19 159 ASN A N 1
ATOM 1291 C CA . ASN A 1 159 ? 12.479 2.162 1.002 1.00 87.19 159 ASN A CA 1
ATOM 1292 C C . ASN A 1 159 ? 11.128 2.838 1.235 1.00 87.19 159 ASN A C 1
ATOM 1294 O O . ASN A 1 159 ? 10.957 4.031 0.972 1.00 87.19 159 ASN A O 1
ATOM 1298 N N . ALA A 1 160 ? 10.201 2.077 1.796 1.00 87.69 160 ALA A N 1
ATOM 1299 C CA . ALA A 1 160 ? 8.901 2.542 2.246 1.00 87.69 160 ALA A CA 1
ATOM 1300 C C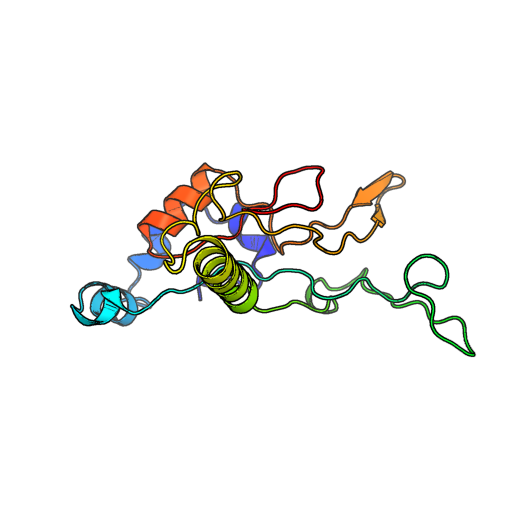 . ALA A 1 160 ? 8.604 2.002 3.649 1.00 87.69 160 ALA A C 1
ATOM 1302 O O . ALA A 1 160 ? 9.219 1.021 4.067 1.00 87.69 160 ALA A O 1
ATOM 1303 N N . ASP A 1 161 ? 7.684 2.626 4.373 1.00 83.62 161 ASP A N 1
ATOM 1304 C CA . ASP A 1 161 ? 7.265 2.228 5.720 1.00 83.62 161 ASP A CA 1
ATOM 1305 C C . ASP A 1 161 ? 5.798 2.550 6.012 1.00 83.62 161 ASP A C 1
ATOM 1307 O O . ASP A 1 161 ? 5.227 3.429 5.319 1.00 83.62 161 ASP A O 1
#

Organism: Escherichia coli (NCBI:txid562)

Foldseek 3Di:
DQPDPFPQCLVVDPASVVSCVDPVNPVVVVCVPDPCCVPDAA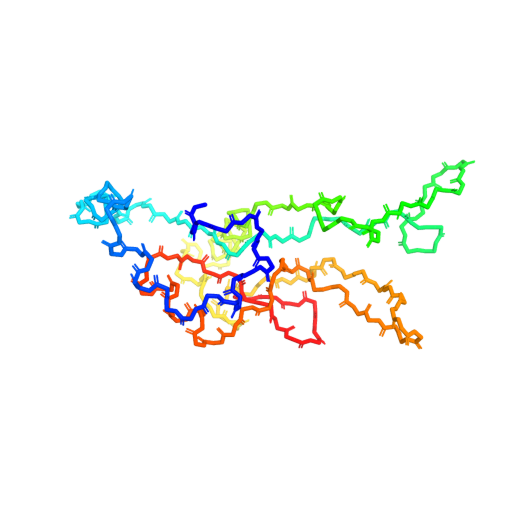EDDWFADDEFEACPPHDDPPDGDGGDPPPDPVSTPTDGCVVVLVVLQVVCCVVPVGRPQCDDCVSRVKDADGDWYWDDDPNDTDIDFRHRYQQDPVNCVSVVVSRHDYWHGDPPHRMTD

Nearest PDB structures (foldseek):
  3j9g-assembly1_B  TM=9.960E-01  e=1.636E-23  Vibrio cholerae O1 biovar El Tor str. N16961
  5mxn-assembly1_A  TM=9.821E-01  e=1.125E-22  Vibrio cholerae
  5ojq-assembly1_d  TM=9.821E-01  e=1.125E-22  Vibrio cholerae
  5urx-assembly1_1B  TM=9.958E-01  e=6.890E-21  Myxococcus xanthus DK 1622
  3j9o-assembly1_B-1  TM=9.221E-01  e=6.320E-12  Francisella tularensis subsp. novicida U112

Mean predicted aligned error: 4.73 Å